Protein AF-W4LPS8-F1 (afdb_monomer_lite)

Organism: NCBI:txid1429439

Sequence (109 aa):
MRWLRRLLAFRFRQPANTALWLYVRCSRCGEAIQVRVDRRYDLASEWRDPGESGPAYTMHKDIVGERCFQRISVDVGFDAGFKIVEQRIRGGEFLTKEAYQSLKTSFTE

pLDDT: mean 88.59, std 14.14, range [40.22, 98.62]

Secondary structure (DSSP, 8-state):
------S------PPP--EEEEEEEETTT--EEEEEEETTTTPEE----TT--S-SEEEEEEEE-SS---EEEEEEEE-TTS-EEEEEEESEEEE-HHHHHHHHHTT--

Structure (mmCIF, N/CA/C/O backbone):
data_AF-W4LPS8-F1
#
_entry.id   AF-W4LPS8-F1
#
loop_
_atom_site.group_PDB
_atom_site.id
_atom_site.type_symbol
_atom_site.label_atom_id
_atom_site.label_alt_id
_atom_site.label_comp_id
_atom_site.label_asym_id
_atom_site.label_entity_id
_atom_site.label_seq_id
_atom_site.pdbx_PDB_ins_code
_atom_site.Cartn_x
_atom_site.Cartn_y
_atom_site.Cartn_z
_atom_site.occupancy
_atom_site.B_iso_or_equiv
_atom_site.auth_seq_id
_atom_site.auth_comp_id
_atom_site.auth_asym_id
_atom_site.auth_atom_id
_atom_site.pdbx_PDB_model_num
ATOM 1 N N . MET A 1 1 ? 46.429 -31.107 21.109 1.00 40.22 1 MET A N 1
ATOM 2 C CA . MET A 1 1 ? 46.546 -30.024 20.106 1.00 40.22 1 MET A CA 1
ATOM 3 C C . MET A 1 1 ? 45.150 -29.483 19.808 1.00 40.22 1 MET A C 1
ATOM 5 O O . MET A 1 1 ? 44.315 -30.223 19.309 1.00 40.22 1 MET A O 1
ATOM 9 N N . ARG A 1 2 ? 44.859 -28.240 20.218 1.00 54.34 2 ARG A N 1
ATOM 10 C CA . ARG A 1 2 ? 43.558 -27.561 20.055 1.00 54.34 2 ARG A CA 1
ATOM 11 C C . ARG A 1 2 ? 43.549 -26.821 18.718 1.00 54.34 2 ARG A C 1
ATOM 13 O O . ARG A 1 2 ? 43.878 -25.644 18.670 1.00 54.34 2 ARG A O 1
ATOM 20 N N . TRP A 1 3 ? 43.210 -27.503 17.637 1.00 64.25 3 TRP A N 1
ATOM 21 C CA . TRP A 1 3 ? 43.024 -26.877 16.329 1.00 64.25 3 TRP A CA 1
ATOM 22 C C . TRP A 1 3 ? 42.098 -27.767 15.498 1.00 64.25 3 TRP A C 1
ATOM 24 O O . TRP A 1 3 ? 42.086 -28.970 15.713 1.00 64.25 3 TRP A O 1
ATOM 34 N N . LEU A 1 4 ? 41.297 -27.173 14.612 1.00 62.78 4 LEU A N 1
ATOM 35 C CA . LEU A 1 4 ? 40.208 -27.788 13.823 1.00 62.78 4 LEU A CA 1
ATOM 36 C C . LEU A 1 4 ? 38.806 -27.807 14.466 1.00 62.78 4 LEU A C 1
ATOM 38 O O . LEU A 1 4 ? 37.949 -28.608 14.111 1.00 62.78 4 LEU A O 1
ATOM 42 N N . ARG A 1 5 ? 38.495 -26.815 15.310 1.00 57.44 5 ARG A N 1
ATOM 43 C CA . ARG A 1 5 ? 37.117 -26.295 15.420 1.00 57.44 5 ARG A CA 1
ATOM 44 C C . ARG A 1 5 ? 37.012 -25.023 14.585 1.00 57.44 5 ARG A C 1
ATOM 46 O O . ARG A 1 5 ? 37.274 -23.957 15.125 1.00 57.44 5 ARG A O 1
ATOM 53 N N . ARG A 1 6 ? 36.704 -25.128 13.287 1.00 59.66 6 ARG A N 1
ATOM 54 C CA . ARG A 1 6 ? 36.219 -24.019 12.426 1.00 59.66 6 ARG A CA 1
ATOM 55 C C . ARG A 1 6 ? 36.031 -24.506 10.984 1.00 59.66 6 ARG A C 1
ATOM 57 O O . ARG A 1 6 ? 36.816 -24.158 10.116 1.00 59.66 6 ARG A O 1
ATOM 64 N N . LEU A 1 7 ? 35.005 -25.315 10.718 1.00 64.81 7 LEU A N 1
ATOM 65 C CA . LEU A 1 7 ? 34.620 -25.623 9.328 1.00 64.81 7 LEU A CA 1
ATOM 66 C C . LEU A 1 7 ? 33.124 -25.509 9.015 1.00 64.81 7 LEU A C 1
ATOM 68 O O . LEU A 1 7 ? 32.724 -25.786 7.896 1.00 64.81 7 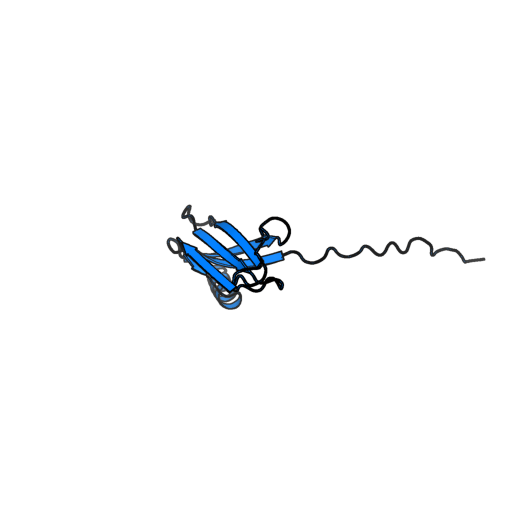LEU A O 1
ATOM 72 N N . LEU A 1 8 ? 32.296 -24.996 9.926 1.00 66.19 8 LEU A N 1
ATOM 73 C CA . LEU A 1 8 ? 30.894 -24.694 9.616 1.00 66.19 8 LEU A CA 1
ATOM 74 C C . LEU A 1 8 ? 30.505 -23.327 10.180 1.00 66.19 8 LEU A C 1
ATOM 76 O O . LEU A 1 8 ? 29.650 -23.200 11.048 1.00 66.19 8 LEU A O 1
ATOM 80 N N . ALA A 1 9 ? 31.146 -22.275 9.671 1.00 65.06 9 ALA A N 1
ATOM 81 C CA . ALA A 1 9 ? 30.551 -20.944 9.709 1.00 65.06 9 ALA A CA 1
ATOM 82 C C . ALA A 1 9 ? 29.537 -20.856 8.559 1.00 65.06 9 ALA A C 1
ATOM 84 O O . ALA A 1 9 ? 29.782 -20.196 7.550 1.00 65.06 9 ALA A O 1
ATOM 85 N N . PHE A 1 10 ? 28.418 -21.576 8.687 1.00 64.19 10 PHE A N 1
ATOM 86 C CA . PHE A 1 10 ? 27.276 -21.407 7.796 1.00 64.19 10 PHE A CA 1
ATOM 87 C C . PHE A 1 10 ? 26.730 -20.001 8.051 1.00 64.19 10 PHE A C 1
ATOM 89 O O . PHE A 1 10 ? 25.980 -19.755 8.995 1.00 64.19 10 PHE A O 1
ATOM 96 N N . ARG A 1 11 ? 27.202 -19.028 7.268 1.00 65.69 11 ARG A N 1
ATOM 97 C CA . ARG A 1 11 ? 26.634 -17.685 7.259 1.00 65.69 11 ARG A CA 1
ATOM 98 C C . ARG A 1 11 ? 25.232 -17.815 6.686 1.00 65.69 11 ARG A C 1
ATOM 100 O O . ARG A 1 11 ? 25.063 -17.833 5.470 1.00 65.69 11 ARG A O 1
ATOM 107 N N . PHE A 1 12 ? 24.239 -17.916 7.565 1.00 61.56 12 PHE A N 1
ATOM 108 C CA . PHE A 1 12 ? 22.846 -17.736 7.188 1.00 61.56 12 PHE A CA 1
ATOM 109 C C . PHE A 1 12 ? 22.727 -16.375 6.506 1.00 61.56 12 PHE A C 1
ATOM 111 O O . PHE A 1 12 ? 22.854 -15.326 7.14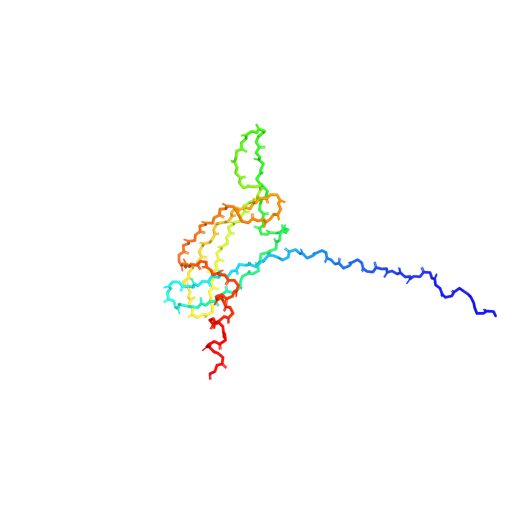2 1.00 61.56 12 PHE A O 1
ATOM 118 N N . ARG A 1 13 ? 22.556 -16.390 5.183 1.00 61.59 13 ARG A N 1
ATOM 119 C CA . ARG A 1 13 ? 22.255 -15.182 4.429 1.00 61.59 13 ARG A CA 1
ATOM 120 C C . ARG A 1 13 ? 20.879 -14.729 4.890 1.00 61.59 13 ARG A C 1
ATOM 122 O O . ARG A 1 13 ? 19.898 -15.434 4.670 1.00 61.59 13 ARG A O 1
ATOM 129 N N . GLN A 1 14 ? 20.829 -13.588 5.571 1.00 64.06 14 GLN A N 1
ATOM 130 C CA . GLN A 1 14 ? 19.559 -12.978 5.944 1.00 64.06 14 GLN A CA 1
ATOM 131 C C . GLN A 1 14 ? 18.723 -12.804 4.666 1.00 64.06 14 GLN A C 1
ATOM 133 O O . GLN A 1 14 ? 19.260 -12.326 3.657 1.00 64.06 14 GLN A O 1
ATOM 138 N N . PRO A 1 15 ? 17.454 -13.242 4.657 1.00 62.84 15 PRO A N 1
ATOM 139 C CA . PRO A 1 15 ? 16.607 -13.078 3.490 1.00 62.84 15 PRO A CA 1
ATOM 140 C C . PRO A 1 15 ? 16.488 -11.585 3.169 1.00 62.84 15 PRO A C 1
ATOM 142 O O . PRO A 1 15 ? 16.270 -10.762 4.056 1.00 62.84 15 PRO A O 1
ATOM 145 N N . ALA A 1 16 ? 16.665 -11.230 1.894 1.00 71.75 16 ALA A N 1
ATOM 146 C CA . ALA A 1 16 ? 16.488 -9.853 1.443 1.00 71.75 16 ALA A CA 1
ATOM 147 C C . ALA A 1 16 ? 15.078 -9.364 1.813 1.00 71.75 16 ALA A C 1
ATOM 149 O O . ALA A 1 16 ? 14.109 -10.098 1.609 1.00 71.75 16 ALA A O 1
ATOM 150 N N . ASN A 1 17 ? 14.963 -8.143 2.344 1.00 80.94 17 ASN A N 1
ATOM 151 C CA . ASN A 1 17 ? 13.676 -7.571 2.732 1.00 80.94 17 ASN A CA 1
ATOM 152 C C . ASN A 1 17 ? 12.790 -7.356 1.489 1.00 80.94 17 ASN A C 1
ATOM 154 O O . ASN A 1 17 ? 13.074 -6.504 0.644 1.00 80.94 17 ASN A O 1
ATOM 158 N N . THR A 1 18 ? 11.730 -8.156 1.370 1.00 89.81 18 THR A N 1
ATOM 159 C CA . THR A 1 18 ? 10.751 -8.104 0.273 1.00 89.81 18 THR A CA 1
ATOM 160 C C . THR A 1 18 ? 9.550 -7.221 0.578 1.00 89.81 18 THR A C 1
ATOM 162 O O . THR A 1 18 ? 8.699 -7.049 -0.289 1.00 89.81 18 THR A O 1
ATOM 165 N N . ALA A 1 19 ? 9.451 -6.687 1.794 1.00 92.94 19 ALA A N 1
ATOM 166 C CA . ALA A 1 19 ? 8.263 -5.999 2.259 1.00 92.94 19 ALA A CA 1
ATOM 167 C C . ALA A 1 19 ? 8.241 -4.544 1.789 1.00 92.94 19 ALA A C 1
ATOM 169 O O . ALA A 1 19 ? 9.141 -3.764 2.102 1.00 92.94 19 ALA A O 1
ATOM 170 N N . LEU A 1 20 ? 7.166 -4.179 1.108 1.00 93.62 20 LEU A N 1
ATOM 171 C CA . LEU A 1 20 ? 6.693 -2.815 0.944 1.00 93.62 20 LEU A CA 1
ATOM 172 C C . LEU A 1 20 ? 5.480 -2.620 1.862 1.00 93.62 20 LEU A C 1
ATOM 174 O O . LEU A 1 20 ? 4.778 -3.575 2.208 1.00 93.62 20 LEU A O 1
ATOM 178 N N . TRP A 1 21 ? 5.250 -1.380 2.278 1.00 95.38 21 TRP A N 1
ATOM 179 C CA . TRP A 1 21 ? 4.137 -1.028 3.153 1.00 95.38 21 TRP A CA 1
ATOM 180 C C . TRP A 1 21 ? 3.280 0.036 2.491 1.00 95.38 21 TRP A C 1
ATOM 182 O O . TRP A 1 21 ? 3.793 1.066 2.058 1.00 95.38 21 TRP A O 1
ATOM 192 N N . LEU A 1 22 ? 1.978 -0.224 2.449 1.00 96.25 22 LEU A N 1
ATOM 193 C CA . LEU A 1 22 ? 0.957 0.745 2.087 1.00 96.25 22 LEU A CA 1
ATOM 194 C C . LEU A 1 22 ? 0.141 1.080 3.329 1.00 96.25 22 LEU A C 1
ATOM 196 O O . LEU A 1 22 ? -0.112 0.218 4.172 1.00 96.25 22 LEU A O 1
ATOM 200 N N . TYR A 1 23 ? -0.275 2.333 3.427 1.00 97.94 23 TYR A N 1
ATOM 201 C CA . TYR A 1 23 ? -1.137 2.806 4.496 1.00 97.94 23 TYR A CA 1
ATOM 202 C C . TYR A 1 23 ? -2.368 3.427 3.857 1.00 97.94 23 TYR A C 1
ATOM 204 O O . TYR A 1 23 ? -2.243 4.226 2.928 1.00 97.94 23 TYR A O 1
ATOM 212 N N . VAL A 1 24 ? -3.551 3.039 4.321 1.00 98.12 24 VAL A N 1
ATOM 213 C CA . VAL A 1 24 ? -4.821 3.536 3.780 1.00 98.12 24 VAL A CA 1
ATOM 214 C C . VAL A 1 24 ? -5.782 3.885 4.905 1.00 98.12 24 VAL A C 1
ATOM 216 O O . VAL A 1 24 ? -5.716 3.293 5.982 1.00 98.12 24 VAL A O 1
ATOM 219 N N . ARG A 1 25 ? -6.692 4.825 4.655 1.00 98.06 25 ARG A N 1
ATOM 220 C CA . ARG A 1 25 ? -7.835 5.109 5.526 1.00 98.06 25 ARG A CA 1
ATOM 221 C C . ARG A 1 25 ? -9.125 4.677 4.841 1.00 98.06 25 ARG A C 1
ATOM 223 O O . ARG A 1 25 ? -9.365 5.036 3.689 1.00 98.06 25 ARG A O 1
ATOM 230 N N . CYS A 1 26 ? -9.962 3.925 5.548 1.00 98.00 26 CYS A N 1
ATOM 231 C CA . CYS A 1 26 ? -11.290 3.548 5.071 1.00 98.00 26 CYS A CA 1
ATOM 232 C C . CYS A 1 26 ? -12.203 4.775 4.996 1.00 98.00 26 CYS A C 1
ATOM 234 O O . CYS A 1 26 ? -12.366 5.486 5.989 1.00 98.00 26 CYS A O 1
ATOM 236 N N . SER A 1 27 ? -12.868 4.993 3.857 1.00 98.00 27 SER A N 1
ATOM 237 C CA . SER A 1 27 ? -13.760 6.148 3.687 1.00 98.00 27 SER A CA 1
ATOM 238 C C . SER A 1 27 ? -15.065 6.033 4.482 1.00 98.00 27 SER A C 1
ATOM 240 O O . SER A 1 27 ? -15.760 7.029 4.657 1.00 98.00 27 SER A O 1
ATOM 242 N N . ARG A 1 28 ? -15.430 4.824 4.938 1.00 97.38 28 ARG A N 1
ATOM 243 C CA . ARG A 1 28 ? -16.681 4.568 5.670 1.00 97.38 28 ARG A CA 1
ATOM 244 C C . ARG A 1 28 ? -16.524 4.712 7.182 1.00 97.38 28 ARG A C 1
ATOM 246 O O . ARG A 1 28 ? -17.285 5.447 7.796 1.00 97.38 28 ARG A O 1
ATOM 253 N N . CYS A 1 29 ? -15.595 3.973 7.788 1.00 96.44 29 CYS A N 1
ATOM 254 C CA . CYS A 1 29 ? -15.417 3.943 9.247 1.00 96.44 29 CYS A CA 1
ATOM 255 C C . CYS A 1 29 ? -14.205 4.750 9.738 1.00 96.44 29 CYS A C 1
ATOM 257 O O . CYS A 1 29 ? -13.985 4.832 10.944 1.00 96.44 29 CYS A O 1
ATOM 259 N N . GLY A 1 30 ? -13.394 5.304 8.829 1.00 96.38 30 GLY A N 1
ATOM 260 C CA . GLY A 1 30 ? -12.201 6.082 9.173 1.00 96.38 30 GLY A CA 1
ATOM 261 C C . GLY A 1 30 ? -11.021 5.261 9.700 1.00 96.38 30 GLY A C 1
ATOM 262 O O . GLY A 1 30 ? -10.018 5.845 10.102 1.00 96.38 30 GLY A O 1
ATOM 263 N N . GLU A 1 31 ? -11.112 3.928 9.710 1.00 96.81 31 GLU A N 1
ATOM 264 C CA . GLU A 1 31 ? -10.031 3.046 10.159 1.00 96.81 31 GLU A CA 1
ATOM 265 C C . GLU A 1 31 ? -8.762 3.253 9.326 1.00 96.81 31 GLU A C 1
ATOM 267 O O . GLU A 1 31 ? -8.812 3.216 8.094 1.00 96.81 31 GLU A O 1
ATOM 272 N N . ALA A 1 32 ? -7.630 3.453 10.004 1.00 97.25 32 ALA A N 1
ATOM 273 C CA . ALA A 1 32 ? -6.313 3.510 9.389 1.00 97.25 32 ALA A CA 1
ATOM 274 C C . ALA A 1 32 ? -5.699 2.102 9.376 1.00 97.25 32 ALA A C 1
ATOM 276 O O . ALA A 1 32 ? -5.528 1.485 10.427 1.00 97.25 32 ALA A O 1
ATOM 277 N N . ILE A 1 33 ? -5.362 1.598 8.192 1.00 97.38 33 ILE A N 1
ATOM 278 C CA . ILE A 1 33 ? -4.963 0.207 7.962 1.00 97.38 33 ILE A CA 1
ATOM 279 C C . ILE A 1 33 ? -3.550 0.183 7.376 1.00 97.38 33 ILE A C 1
ATOM 281 O O . ILE A 1 33 ? -3.256 0.870 6.394 1.00 97.38 33 ILE A O 1
ATOM 285 N N . GLN A 1 34 ? -2.677 -0.637 7.963 1.00 97.50 34 GLN A N 1
ATOM 286 C CA . GLN A 1 34 ? -1.358 -0.947 7.415 1.00 97.50 34 GLN A CA 1
ATOM 287 C C . GLN A 1 34 ? -1.422 -2.239 6.607 1.00 97.50 34 GLN A C 1
ATOM 289 O O . GLN A 1 34 ? -1.789 -3.292 7.121 1.00 97.50 34 GLN A O 1
ATOM 294 N N . VAL A 1 35 ? -0.989 -2.169 5.354 1.00 96.62 35 VAL A N 1
ATOM 295 C CA . VAL A 1 35 ? -1.047 -3.279 4.407 1.00 96.62 35 VAL A CA 1
ATOM 296 C C . VAL A 1 35 ? 0.364 -3.665 3.995 1.00 96.62 35 VAL A C 1
ATOM 298 O O . VAL A 1 35 ? 1.143 -2.839 3.514 1.00 96.62 35 VAL A O 1
ATOM 301 N N . ARG A 1 36 ? 0.698 -4.943 4.185 1.00 95.62 36 ARG A N 1
ATOM 302 C CA . ARG A 1 36 ? 1.940 -5.523 3.675 1.00 95.62 36 ARG A CA 1
ATOM 303 C C . ARG A 1 36 ? 1.784 -5.845 2.190 1.00 95.62 36 ARG A C 1
ATOM 305 O O . ARG A 1 36 ? 0.805 -6.472 1.782 1.00 95.62 36 ARG A O 1
ATOM 312 N N . VAL A 1 37 ? 2.795 -5.475 1.419 1.00 95.88 37 VAL A N 1
ATOM 313 C CA . VAL A 1 37 ? 2.964 -5.848 0.015 1.00 95.88 37 VAL A CA 1
ATOM 314 C C . VAL A 1 37 ? 4.291 -6.594 -0.105 1.00 95.88 37 VAL A C 1
ATOM 316 O O . VAL A 1 37 ? 5.342 -6.065 0.244 1.00 95.88 37 VAL A O 1
ATOM 319 N N . ASP A 1 38 ? 4.265 -7.846 -0.535 1.00 94.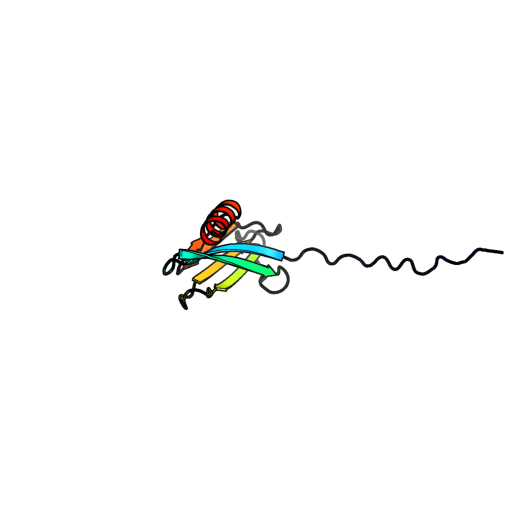44 38 ASP A N 1
ATOM 320 C CA . ASP A 1 38 ? 5.449 -8.645 -0.800 1.00 94.44 38 ASP A CA 1
ATOM 321 C C . ASP A 1 38 ? 5.858 -8.517 -2.267 1.00 94.44 38 ASP A C 1
ATOM 323 O O . ASP A 1 38 ? 5.140 -8.935 -3.174 1.00 94.44 38 ASP A O 1
ATOM 327 N N . ARG A 1 39 ? 7.059 -7.983 -2.500 1.00 93.38 39 ARG A N 1
ATOM 328 C CA . ARG A 1 39 ? 7.601 -7.736 -3.844 1.00 93.38 39 ARG A CA 1
ATOM 329 C C . ARG A 1 39 ? 7.641 -8.967 -4.747 1.00 93.38 39 ARG A C 1
ATOM 331 O O . ARG A 1 39 ? 7.754 -8.806 -5.953 1.00 93.38 39 ARG A O 1
ATOM 338 N N . ARG A 1 40 ? 7.628 -10.176 -4.182 1.00 91.19 40 ARG A N 1
ATOM 339 C CA . ARG A 1 40 ? 7.704 -11.423 -4.956 1.00 91.19 40 ARG A CA 1
ATOM 340 C C . ARG A 1 40 ? 6.345 -11.947 -5.396 1.00 91.19 40 ARG A C 1
ATOM 342 O O . ARG A 1 40 ? 6.304 -12.736 -6.331 1.00 91.19 40 ARG A O 1
ATOM 349 N N . TYR A 1 41 ? 5.280 -11.574 -4.690 1.00 93.88 41 TYR A N 1
ATOM 350 C CA . TYR A 1 41 ? 3.978 -12.230 -4.820 1.00 93.88 41 TYR A CA 1
ATOM 351 C C . TYR A 1 41 ? 2.839 -11.263 -5.122 1.00 93.88 41 TYR A C 1
ATOM 353 O O . TYR A 1 41 ? 1.888 -11.654 -5.785 1.00 93.88 41 TYR A O 1
ATOM 361 N N . ASP A 1 42 ? 2.924 -10.021 -4.647 1.00 95.69 42 ASP A N 1
ATOM 362 C CA . ASP A 1 42 ? 1.884 -9.018 -4.880 1.00 95.69 42 ASP A CA 1
ATOM 363 C C . ASP A 1 42 ? 2.136 -8.198 -6.165 1.00 95.69 42 ASP A C 1
ATOM 365 O O . ASP A 1 42 ? 1.216 -7.556 -6.662 1.00 95.69 42 ASP A O 1
ATOM 369 N N . LEU A 1 43 ? 3.364 -8.191 -6.704 1.00 96.38 43 LEU A N 1
ATOM 370 C CA . LEU A 1 43 ? 3.732 -7.414 -7.896 1.00 96.38 43 LEU A CA 1
ATOM 371 C C . LEU A 1 43 ? 3.698 -8.265 -9.168 1.00 96.38 43 LEU A C 1
ATOM 373 O O . LEU A 1 43 ? 4.330 -9.321 -9.227 1.00 96.38 43 LEU A O 1
ATOM 377 N N . ALA A 1 44 ? 3.055 -7.745 -10.209 1.00 96.62 44 ALA A N 1
ATOM 378 C CA . ALA A 1 44 ? 3.159 -8.240 -11.574 1.00 96.62 44 ALA A CA 1
ATOM 379 C C . ALA A 1 44 ? 4.201 -7.418 -12.344 1.00 96.62 44 ALA A C 1
ATOM 381 O O . ALA A 1 44 ? 4.222 -6.192 -12.255 1.00 96.62 44 ALA A O 1
ATOM 382 N N . SER A 1 45 ? 5.088 -8.087 -13.083 1.00 94.69 45 SER A N 1
ATOM 383 C CA . SER A 1 45 ? 6.015 -7.411 -13.995 1.00 94.69 45 SER A CA 1
ATOM 384 C C . SER A 1 45 ? 5.270 -7.001 -15.255 1.00 94.69 45 SER A C 1
ATOM 386 O O . SER A 1 45 ? 4.659 -7.845 -15.905 1.00 94.69 45 SER A O 1
ATOM 388 N N . GLU A 1 46 ? 5.392 -5.737 -15.637 1.00 93.06 46 GLU A N 1
ATOM 389 C CA . GLU A 1 46 ? 4.876 -5.250 -16.911 1.00 93.06 46 GLU A CA 1
ATOM 390 C C . GLU A 1 46 ? 5.976 -5.380 -17.962 1.00 93.06 46 GLU A C 1
ATOM 392 O O . GLU A 1 46 ? 7.026 -4.741 -17.857 1.00 93.06 46 GLU A O 1
ATOM 397 N N . TRP A 1 47 ? 5.758 -6.225 -18.969 1.00 85.88 47 TRP A N 1
ATOM 398 C CA . TRP A 1 47 ? 6.633 -6.259 -20.136 1.00 85.88 47 TRP A CA 1
ATOM 399 C C . TRP A 1 47 ? 6.208 -5.150 -21.092 1.00 85.88 47 TRP A C 1
ATOM 401 O O . TRP A 1 47 ? 5.053 -5.107 -21.508 1.00 85.88 47 TRP A O 1
ATOM 411 N N . ARG A 1 48 ? 7.135 -4.255 -21.433 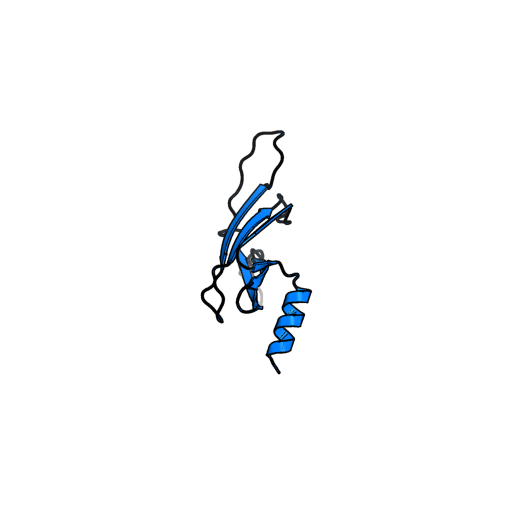1.00 80.94 48 ARG A N 1
ATOM 412 C CA . ARG A 1 48 ? 6.902 -3.185 -22.405 1.00 80.94 48 ARG A CA 1
ATOM 413 C C . ARG A 1 48 ? 7.961 -3.186 -23.483 1.00 80.94 48 ARG A C 1
ATOM 415 O O . ARG A 1 48 ? 9.121 -3.518 -23.223 1.00 80.94 48 ARG A O 1
ATOM 422 N N . ASP A 1 49 ? 7.543 -2.780 -24.672 1.00 87.44 49 ASP A N 1
ATOM 423 C CA . ASP A 1 49 ? 8.444 -2.639 -25.800 1.00 87.44 49 ASP A CA 1
ATOM 424 C C . ASP A 1 49 ? 9.385 -1.437 -25.609 1.00 87.44 49 ASP A C 1
ATOM 426 O O . ASP A 1 49 ? 9.054 -0.466 -24.913 1.00 87.44 49 ASP A O 1
ATOM 430 N N . PRO A 1 50 ? 10.589 -1.477 -26.210 1.00 82.25 50 PRO A N 1
ATO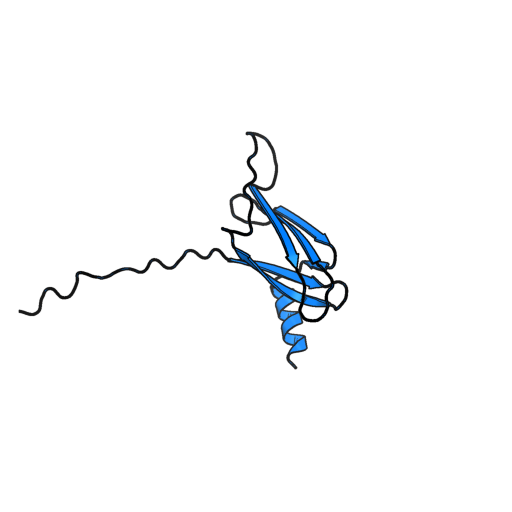M 431 C CA . PRO A 1 50 ? 11.526 -0.365 -26.146 1.00 82.25 50 PRO A CA 1
ATOM 432 C C . PRO A 1 50 ? 10.881 0.948 -26.618 1.00 82.25 50 PRO A C 1
ATOM 434 O O . PRO A 1 50 ? 10.459 1.065 -27.765 1.00 82.25 50 PRO A O 1
ATOM 437 N N . GLY A 1 51 ? 10.849 1.951 -25.737 1.00 82.06 51 GLY A N 1
ATOM 438 C CA . GLY A 1 51 ? 10.292 3.279 -26.022 1.00 82.06 51 GLY A CA 1
ATOM 439 C C . GLY A 1 51 ? 8.915 3.544 -25.411 1.00 82.06 51 GLY A C 1
ATOM 440 O O . GLY A 1 51 ? 8.497 4.700 -25.364 1.00 82.06 51 GLY A O 1
ATOM 441 N N . GLU A 1 52 ? 8.233 2.529 -24.876 1.00 87.75 52 GLU A N 1
ATOM 442 C CA . GLU A 1 52 ? 6.964 2.739 -24.181 1.00 87.75 52 GLU A CA 1
ATOM 443 C C . GLU A 1 52 ? 7.160 3.210 -22.732 1.00 87.75 52 GLU A C 1
ATOM 445 O O . GLU A 1 52 ? 7.965 2.680 -21.962 1.00 87.75 52 GLU A O 1
ATOM 450 N N . SER A 1 53 ? 6.383 4.219 -22.338 1.00 87.94 53 SER A N 1
ATOM 451 C CA . SER A 1 53 ? 6.387 4.767 -20.977 1.00 87.94 53 SER A CA 1
ATOM 452 C C . SER A 1 53 ? 5.378 4.044 -20.084 1.00 87.94 53 SER A C 1
ATOM 454 O O . SER A 1 53 ? 4.291 3.691 -20.532 1.00 87.94 53 SER A O 1
ATOM 456 N N . GLY A 1 54 ? 5.708 3.849 -18.804 1.00 91.56 54 GLY A N 1
ATOM 457 C CA . GLY A 1 54 ? 4.779 3.283 -17.823 1.00 91.56 54 GLY A CA 1
ATOM 458 C C . GLY A 1 54 ? 5.458 2.606 -16.625 1.00 91.56 54 GLY A C 1
ATOM 459 O O . GLY A 1 54 ? 6.690 2.556 -16.556 1.00 91.56 54 GLY A O 1
ATOM 460 N N . PRO A 1 55 ? 4.665 2.056 -15.687 1.00 95.56 55 PRO A N 1
ATOM 461 C CA . PRO A 1 55 ? 5.157 1.414 -14.465 1.00 95.56 55 PRO A CA 1
ATOM 462 C C . PRO A 1 55 ? 5.763 0.031 -14.731 1.00 95.56 55 PRO A C 1
ATOM 464 O O . PRO A 1 55 ? 5.075 -0.851 -15.234 1.00 95.56 55 PRO A O 1
ATOM 467 N N . ALA A 1 56 ? 7.040 -0.190 -14.411 1.00 94.75 56 ALA A N 1
ATOM 468 C CA . ALA A 1 56 ? 7.719 -1.482 -14.584 1.00 94.75 56 ALA A CA 1
ATOM 469 C C . ALA A 1 56 ? 7.037 -2.645 -13.835 1.00 94.75 56 ALA A C 1
ATOM 471 O O . ALA A 1 56 ? 7.139 -3.794 -14.263 1.00 94.75 56 ALA A O 1
ATOM 472 N N . TYR A 1 57 ? 6.334 -2.345 -12.741 1.00 96.50 57 TYR A N 1
ATOM 473 C CA . TYR A 1 57 ? 5.507 -3.311 -12.025 1.00 96.50 57 TYR A CA 1
ATOM 474 C C . TYR A 1 57 ? 4.142 -2.728 -11.693 1.00 96.50 57 TYR A C 1
ATOM 476 O O . TYR A 1 57 ? 4.032 -1.537 -11.400 1.00 96.50 57 TYR A O 1
ATOM 484 N N . THR A 1 58 ? 3.123 -3.574 -11.642 1.00 97.62 58 THR A N 1
ATOM 485 C CA . THR A 1 58 ? 1.780 -3.209 -11.184 1.00 97.62 58 THR A CA 1
ATOM 486 C C . THR A 1 58 ? 1.344 -4.090 -10.019 1.00 97.62 58 THR A C 1
ATOM 488 O O . THR A 1 58 ? 1.850 -5.193 -9.807 1.00 97.62 58 THR A O 1
ATOM 491 N N . MET A 1 59 ? 0.418 -3.576 -9.217 1.00 97.50 59 MET A N 1
ATOM 492 C CA . MET A 1 59 ? -0.215 -4.288 -8.113 1.00 97.50 59 MET A CA 1
ATOM 493 C C . MET A 1 59 ? -1.687 -3.912 -8.061 1.00 97.50 59 MET A C 1
ATOM 495 O O . MET A 1 59 ? -2.017 -2.726 -8.100 1.00 97.50 59 MET A O 1
ATOM 499 N N . HIS A 1 60 ? -2.537 -4.913 -7.860 1.00 97.81 60 HIS A N 1
ATOM 500 C CA . HIS A 1 60 ? -3.918 -4.732 -7.440 1.00 97.81 60 HIS A CA 1
ATOM 501 C C . HIS A 1 60 ? -4.126 -5.398 -6.080 1.00 97.81 60 HIS A C 1
ATOM 503 O O . HIS A 1 60 ? -3.686 -6.531 -5.872 1.00 97.81 60 HIS A O 1
ATOM 509 N N . LYS A 1 61 ? -4.796 -4.717 -5.145 1.00 96.94 61 LYS A N 1
ATOM 510 C CA . LYS A 1 61 ? -5.128 -5.303 -3.842 1.00 96.94 61 LYS A CA 1
ATOM 511 C C . LYS A 1 61 ? -6.483 -4.823 -3.344 1.00 96.94 61 LYS A C 1
ATOM 513 O O . LYS A 1 61 ? -6.746 -3.624 -3.301 1.00 96.94 61 LYS A O 1
ATOM 518 N N . ASP A 1 62 ? -7.300 -5.772 -2.904 1.00 98.00 62 ASP A N 1
ATOM 519 C CA . ASP A 1 62 ? -8.531 -5.507 -2.169 1.00 98.00 62 ASP A CA 1
ATOM 520 C C . ASP A 1 62 ? -8.272 -5.650 -0.670 1.00 98.00 62 ASP A C 1
ATOM 522 O O . ASP A 1 62 ? -7.773 -6.671 -0.193 1.00 98.00 62 ASP A O 1
ATOM 526 N N . ILE A 1 63 ? -8.603 -4.604 0.077 1.00 98.12 63 ILE A N 1
ATOM 527 C CA . ILE A 1 63 ? -8.349 -4.484 1.509 1.00 98.12 63 ILE A CA 1
ATOM 528 C C . ILE A 1 63 ? -9.696 -4.386 2.221 1.00 98.12 63 ILE A C 1
ATOM 530 O O . ILE A 1 63 ? -10.582 -3.633 1.812 1.00 98.12 63 ILE A O 1
ATOM 534 N N . VAL A 1 64 ? -9.838 -5.143 3.303 1.00 97.56 64 VAL A N 1
ATOM 535 C CA . VAL A 1 64 ? -10.973 -5.067 4.225 1.00 97.56 64 VAL A CA 1
ATOM 536 C C . VAL A 1 64 ? -10.398 -4.883 5.624 1.00 97.56 64 VAL A C 1
ATOM 538 O O . VAL A 1 64 ? -9.490 -5.616 6.013 1.00 97.56 64 VAL A O 1
ATOM 541 N N . GLY A 1 65 ? -10.875 -3.856 6.326 1.00 95.38 65 GLY A N 1
ATOM 542 C CA . GLY A 1 65 ? -10.455 -3.547 7.693 1.00 95.38 65 GLY A CA 1
ATOM 543 C C . GLY A 1 65 ? -11.165 -4.404 8.735 1.00 95.38 65 GLY A C 1
ATOM 544 O O . GLY A 1 65 ? -12.038 -5.210 8.413 1.00 95.38 65 GLY A O 1
ATOM 545 N N . GLU A 1 66 ? -10.817 -4.204 10.001 1.00 95.69 66 GLU A N 1
ATOM 546 C CA . GLU A 1 66 ? -11.425 -4.937 11.114 1.00 95.69 66 GLU A CA 1
ATOM 547 C C . GLU A 1 66 ? -12.737 -4.284 11.570 1.00 95.69 66 GLU A C 1
ATOM 549 O O . GLU A 1 66 ? -13.642 -4.965 12.054 1.00 95.69 66 GLU A O 1
ATOM 554 N N . ARG A 1 67 ? -12.880 -2.960 11.399 1.00 95.31 67 ARG A N 1
ATOM 555 C CA . ARG A 1 67 ? -14.029 -2.203 11.928 1.00 95.31 67 ARG A CA 1
ATOM 556 C C . ARG A 1 67 ? -15.256 -2.234 11.025 1.00 95.31 67 ARG A C 1
ATOM 558 O O . ARG A 1 67 ? -16.366 -1.988 11.495 1.00 95.31 67 ARG A O 1
ATOM 565 N N . CYS A 1 68 ? -15.089 -2.459 9.723 1.00 95.44 68 CYS A N 1
ATOM 566 C CA . CYS A 1 68 ? -16.219 -2.605 8.807 1.00 95.44 68 CYS A CA 1
ATOM 567 C C . CYS A 1 68 ? -15.847 -3.378 7.538 1.00 95.44 68 CYS A C 1
ATOM 569 O O . CYS A 1 68 ? -14.697 -3.397 7.114 1.00 95.44 68 CYS A O 1
ATOM 571 N N . PHE A 1 69 ? -16.861 -3.924 6.868 1.00 96.00 69 PHE A N 1
ATOM 572 C CA . PHE A 1 69 ? -16.705 -4.714 5.641 1.00 96.00 69 PHE A CA 1
ATOM 573 C C . PHE A 1 69 ? -16.626 -3.879 4.353 1.00 96.00 69 PHE A C 1
ATOM 575 O O . PHE A 1 69 ? -16.841 -4.408 3.263 1.00 96.00 69 PHE A O 1
ATOM 582 N N . GLN A 1 70 ? -16.371 -2.569 4.453 1.00 97.00 70 GLN A N 1
ATOM 583 C CA . GLN A 1 70 ? -16.166 -1.753 3.257 1.00 97.00 70 GLN A CA 1
ATOM 584 C C . GLN A 1 70 ? -14.875 -2.190 2.567 1.00 97.00 70 GLN A C 1
ATOM 586 O O . GLN A 1 70 ? -13.809 -2.190 3.181 1.00 97.00 70 GLN A O 1
ATOM 591 N N . ARG A 1 71 ? -14.977 -2.537 1.283 1.00 98.06 71 ARG A N 1
ATOM 592 C CA . ARG A 1 71 ? -13.821 -2.891 0.462 1.00 98.06 71 ARG A CA 1
ATOM 593 C C . ARG A 1 71 ? -13.101 -1.632 -0.003 1.00 98.06 71 ARG A C 1
ATOM 595 O O . ARG A 1 71 ? -13.733 -0.709 -0.518 1.00 98.06 71 ARG A O 1
ATOM 602 N N . ILE A 1 72 ? -11.784 -1.639 0.143 1.00 98.56 72 ILE A N 1
ATOM 603 C CA . ILE A 1 72 ? -10.882 -0.633 -0.406 1.00 98.56 72 ILE A CA 1
ATOM 604 C C . ILE A 1 72 ? -10.072 -1.307 -1.510 1.00 98.56 72 ILE A C 1
ATOM 606 O O . ILE A 1 72 ? -9.302 -2.219 -1.224 1.00 98.56 72 ILE A O 1
ATOM 610 N N . SER A 1 73 ? -10.240 -0.870 -2.753 1.00 98.50 73 SER A N 1
ATOM 611 C CA . SER A 1 73 ? -9.488 -1.406 -3.892 1.00 98.50 73 SER A CA 1
ATOM 612 C C . SER A 1 73 ? -8.371 -0.442 -4.253 1.00 98.50 73 SER A C 1
ATOM 614 O O . SER A 1 73 ? -8.640 0.740 -4.493 1.00 98.50 73 SER A O 1
ATOM 616 N N . VAL A 1 74 ? -7.135 -0.935 -4.299 1.00 98.31 74 VAL A N 1
ATOM 617 C CA . VAL A 1 74 ? -5.955 -0.149 -4.669 1.00 98.31 74 VAL A CA 1
ATOM 618 C C . VAL A 1 74 ? -5.283 -0.717 -5.909 1.00 98.31 74 VAL A C 1
ATOM 620 O O . VAL A 1 74 ? -5.055 -1.921 -5.999 1.00 98.31 74 VAL A O 1
ATOM 623 N N . ASP A 1 75 ? -4.930 0.176 -6.826 1.00 98.38 75 ASP A N 1
ATOM 624 C CA . ASP A 1 75 ? -4.118 -0.103 -8.006 1.00 98.38 75 ASP A CA 1
ATOM 625 C C . ASP A 1 75 ? -2.861 0.770 -7.923 1.00 98.38 75 ASP A C 1
ATOM 627 O O . ASP A 1 75 ? -2.956 1.991 -7.765 1.00 98.38 75 ASP A O 1
ATOM 631 N N . VAL A 1 76 ? -1.677 0.161 -7.975 1.00 98.06 76 VAL A N 1
ATOM 632 C CA . VAL A 1 76 ? -0.401 0.874 -7.814 1.00 98.06 76 VAL A CA 1
ATOM 633 C C . VAL A 1 76 ? 0.577 0.455 -8.899 1.00 98.06 76 VAL A C 1
ATOM 635 O O . VAL A 1 76 ? 0.822 -0.734 -9.097 1.00 98.06 76 VAL A O 1
ATOM 638 N N . GLY A 1 77 ? 1.159 1.444 -9.571 1.00 97.50 77 GLY A N 1
ATOM 639 C CA . GLY A 1 77 ? 2.261 1.274 -10.508 1.00 97.50 77 GLY A CA 1
ATOM 640 C C . GLY A 1 77 ? 3.591 1.654 -9.862 1.00 97.50 77 GLY A C 1
ATOM 641 O O . GLY A 1 77 ? 3.688 2.679 -9.179 1.00 97.50 77 GLY A O 1
ATOM 642 N N . PHE A 1 78 ? 4.625 0.854 -10.104 1.00 96.38 78 PHE A N 1
ATOM 643 C CA . PHE A 1 78 ? 5.975 1.054 -9.586 1.00 96.38 78 PHE A CA 1
ATOM 644 C C . PHE A 1 78 ? 7.008 1.150 -10.709 1.00 96.38 78 PHE A C 1
ATOM 646 O O . PHE A 1 78 ? 6.867 0.509 -11.748 1.00 96.38 78 PHE A O 1
ATOM 653 N N . ASP A 1 79 ? 8.082 1.902 -10.485 1.00 94.69 79 ASP A N 1
ATOM 654 C CA . ASP A 1 79 ? 9.280 1.871 -11.326 1.00 94.69 79 ASP A CA 1
ATOM 655 C C . ASP A 1 79 ? 10.151 0.623 -11.060 1.00 94.69 79 ASP A C 1
ATOM 657 O O . ASP A 1 79 ? 9.868 -0.202 -10.187 1.00 94.69 79 ASP A O 1
ATOM 661 N N . ALA A 1 80 ? 11.257 0.488 -11.800 1.00 92.38 80 ALA A N 1
ATOM 662 C CA . ALA A 1 80 ? 12.203 -0.620 -11.633 1.00 92.38 80 ALA A CA 1
ATOM 663 C C . ALA A 1 80 ? 12.860 -0.667 -10.233 1.00 92.38 80 ALA A C 1
ATOM 665 O O . ALA A 1 80 ? 13.339 -1.717 -9.799 1.00 92.38 80 ALA A O 1
ATOM 666 N N . GLY A 1 81 ? 12.883 0.467 -9.527 1.00 92.88 81 GLY A N 1
ATOM 667 C CA . GLY A 1 81 ? 13.374 0.623 -8.161 1.00 92.88 81 GLY A CA 1
ATOM 668 C C . GLY A 1 81 ? 12.304 0.410 -7.086 1.00 92.88 81 GLY A C 1
ATOM 669 O O . GLY A 1 81 ? 12.597 0.631 -5.910 1.00 92.88 81 GLY A O 1
ATOM 670 N N . PHE A 1 82 ? 11.099 -0.035 -7.459 1.00 93.38 82 PHE A N 1
ATOM 671 C CA . PHE A 1 82 ? 9.943 -0.208 -6.573 1.00 93.38 82 PHE A CA 1
ATOM 672 C C . PHE A 1 82 ? 9.452 1.095 -5.927 1.00 93.38 82 PHE A C 1
ATOM 674 O O . PHE A 1 82 ? 8.825 1.067 -4.865 1.00 93.38 82 PHE A O 1
ATOM 681 N N . LYS A 1 83 ? 9.718 2.245 -6.551 1.00 93.31 83 LYS A N 1
ATOM 682 C CA . LYS A 1 83 ? 9.086 3.511 -6.176 1.00 93.31 83 LYS A CA 1
ATOM 683 C C . LYS A 1 83 ? 7.754 3.627 -6.886 1.00 93.31 83 LYS A C 1
ATOM 685 O O . LYS A 1 83 ? 7.629 3.284 -8.055 1.00 93.31 83 LYS A O 1
ATOM 690 N N . ILE A 1 84 ? 6.768 4.132 -6.168 1.00 95.25 84 ILE A N 1
ATOM 691 C CA . ILE A 1 84 ? 5.443 4.404 -6.706 1.00 95.25 84 ILE A CA 1
ATOM 692 C C . ILE A 1 84 ? 5.540 5.497 -7.779 1.00 95.25 84 ILE A C 1
ATOM 694 O O . ILE A 1 84 ? 6.095 6.563 -7.516 1.00 95.25 84 ILE A O 1
ATOM 698 N N . VAL A 1 85 ? 4.955 5.242 -8.948 1.00 96.50 85 VAL A N 1
ATOM 699 C CA . VAL A 1 85 ? 4.816 6.213 -10.051 1.00 96.50 85 VAL A CA 1
ATOM 700 C C . VAL A 1 85 ? 3.356 6.483 -10.419 1.00 96.50 85 VAL A C 1
ATOM 702 O O . VAL A 1 85 ? 3.052 7.530 -10.979 1.00 96.50 85 VAL A O 1
ATOM 705 N N . GLU A 1 86 ? 2.445 5.576 -10.063 1.00 96.62 86 GLU A N 1
ATOM 706 C CA . GLU A 1 86 ? 1.002 5.733 -10.248 1.00 96.62 86 GLU A CA 1
ATOM 707 C C . GLU A 1 86 ? 0.266 5.135 -9.047 1.00 96.62 86 GLU A C 1
ATOM 709 O O . GLU A 1 86 ? 0.662 4.086 -8.534 1.00 96.62 86 GLU A O 1
ATOM 714 N N . GLN A 1 87 ? -0.815 5.781 -8.605 1.00 97.06 87 GLN A N 1
ATOM 715 C CA . GLN A 1 87 ? -1.709 5.237 -7.586 1.00 97.06 87 GLN A CA 1
ATOM 716 C C . GLN A 1 87 ? -3.161 5.579 -7.879 1.00 97.06 87 GLN A C 1
ATOM 718 O O . GLN A 1 87 ? -3.495 6.723 -8.189 1.00 97.06 87 GLN A O 1
ATOM 723 N N . ARG A 1 88 ? -4.037 4.596 -7.691 1.00 98.38 88 ARG A N 1
ATOM 724 C CA . ARG A 1 88 ? -5.487 4.764 -7.689 1.00 98.38 88 ARG A CA 1
ATOM 725 C C . ARG A 1 88 ? -6.075 4.002 -6.511 1.00 98.38 88 ARG A C 1
ATOM 727 O O . ARG A 1 88 ? -5.604 2.929 -6.142 1.00 98.38 88 ARG A O 1
ATOM 734 N N . ILE A 1 89 ? -7.102 4.581 -5.904 1.00 98.50 89 ILE A N 1
ATOM 735 C CA . ILE A 1 89 ? -7.794 4.006 -4.752 1.00 98.50 89 ILE A CA 1
ATOM 736 C C . ILE A 1 89 ? -9.290 4.259 -4.861 1.00 98.50 89 ILE A C 1
ATOM 738 O O . ILE A 1 89 ? -9.730 5.321 -5.302 1.00 98.50 89 ILE A O 1
ATOM 742 N N . ARG A 1 90 ? -10.079 3.263 -4.463 1.00 98.62 90 ARG A N 1
ATOM 743 C CA . ARG A 1 90 ? -11.537 3.335 -4.334 1.00 98.62 90 ARG A CA 1
ATOM 744 C C . ARG A 1 90 ? -11.938 2.842 -2.949 1.00 98.62 90 ARG A C 1
ATOM 746 O O . ARG A 1 90 ? -11.358 1.883 -2.456 1.00 98.62 90 ARG A O 1
ATOM 753 N N . GLY A 1 91 ? -12.929 3.485 -2.329 1.00 97.88 91 GLY A N 1
ATOM 754 C CA . GLY A 1 91 ? -13.413 3.121 -0.986 1.00 97.88 91 GLY A CA 1
ATOM 755 C C . GLY A 1 91 ? -12.524 3.593 0.175 1.00 97.88 91 GLY A C 1
ATOM 756 O O . GLY A 1 91 ? -12.767 3.228 1.325 1.00 97.88 91 GLY A O 1
ATOM 757 N N . GLY A 1 92 ? -11.513 4.416 -0.104 1.00 97.50 92 GLY A N 1
ATOM 758 C CA . GLY A 1 92 ? -10.579 4.932 0.888 1.00 97.50 92 GLY A CA 1
ATOM 759 C C . GLY A 1 92 ? -9.644 5.987 0.308 1.00 97.50 92 GLY A C 1
ATOM 760 O O . GLY A 1 92 ? -9.830 6.450 -0.815 1.00 97.50 92 GLY A O 1
ATOM 761 N N . GLU A 1 93 ? -8.626 6.332 1.080 1.00 98.12 93 GLU A N 1
ATOM 762 C CA . GLU A 1 93 ? -7.557 7.259 0.701 1.00 98.12 93 GLU A CA 1
ATOM 763 C C . GLU A 1 93 ? -6.195 6.714 1.146 1.00 98.12 93 GLU A C 1
ATOM 765 O O . GLU A 1 93 ? -6.107 5.948 2.110 1.00 98.12 93 GLU A O 1
ATOM 770 N N . PHE A 1 94 ? -5.130 7.088 0.439 1.00 98.12 94 PHE A N 1
ATOM 771 C CA . PHE A 1 94 ? -3.771 6.746 0.849 1.00 98.12 94 PHE A CA 1
ATOM 772 C C . PHE A 1 94 ? -3.323 7.628 2.012 1.00 98.12 94 PHE A C 1
ATOM 774 O O . PHE A 1 94 ? -3.613 8.822 2.058 1.00 98.12 94 PHE A O 1
ATOM 781 N N . LEU A 1 95 ? -2.565 7.036 2.926 1.00 97.94 95 LEU A N 1
ATOM 782 C CA . LEU A 1 95 ? -1.901 7.725 4.021 1.00 97.94 95 LEU A CA 1
ATOM 783 C C . LEU A 1 95 ? -0.388 7.671 3.827 1.00 97.94 95 LEU A C 1
ATOM 785 O O . LEU A 1 95 ? 0.161 6.690 3.316 1.00 97.94 95 LEU A O 1
ATOM 789 N N . THR A 1 96 ? 0.304 8.695 4.321 1.00 96.88 96 THR A N 1
ATOM 790 C CA . THR A 1 96 ? 1.732 8.549 4.606 1.00 96.88 96 THR A CA 1
ATOM 791 C C . THR A 1 96 ? 1.919 7.689 5.853 1.00 96.88 96 THR A C 1
ATOM 793 O O . THR A 1 96 ? 0.996 7.484 6.652 1.00 96.88 96 THR A O 1
ATOM 796 N N . LYS A 1 97 ? 3.140 7.192 6.050 1.00 96.25 97 LYS A N 1
ATOM 797 C CA . LYS A 1 97 ? 3.480 6.424 7.248 1.00 96.25 97 LYS A CA 1
ATOM 798 C C . LYS A 1 97 ? 3.267 7.249 8.519 1.00 96.25 97 LYS A C 1
ATOM 800 O O . LYS A 1 97 ? 2.761 6.728 9.508 1.00 96.25 97 LYS A O 1
ATOM 805 N N . GLU A 1 98 ? 3.626 8.525 8.473 1.00 96.69 98 GLU A N 1
ATOM 806 C CA . GLU A 1 98 ? 3.521 9.466 9.587 1.00 96.69 98 GLU A CA 1
ATOM 807 C C . GLU A 1 98 ? 2.050 9.714 9.933 1.00 96.69 98 GLU A C 1
ATOM 809 O O . GLU A 1 98 ? 1.665 9.603 11.094 1.00 96.69 98 GLU A O 1
ATOM 814 N N . ALA A 1 99 ? 1.202 9.952 8.924 1.00 96.75 99 ALA A N 1
ATOM 815 C CA . ALA A 1 99 ? -0.235 10.126 9.122 1.00 96.75 99 ALA A CA 1
ATOM 816 C C . ALA A 1 99 ? -0.883 8.878 9.746 1.00 96.75 99 ALA A C 1
ATOM 818 O O . ALA A 1 99 ? -1.661 8.990 10.694 1.00 96.75 99 ALA A O 1
ATOM 819 N N . TYR A 1 100 ? -0.522 7.681 9.266 1.00 97.25 100 TYR A N 1
ATOM 820 C CA . TYR A 1 100 ? -0.981 6.421 9.857 1.00 97.25 100 TYR A CA 1
ATOM 821 C C . TYR A 1 100 ? -0.559 6.276 11.324 1.00 97.25 100 TYR A C 1
ATOM 823 O O . TYR A 1 100 ? -1.374 5.890 12.160 1.00 97.25 100 TYR A O 1
ATOM 831 N N . GLN A 1 101 ? 0.695 6.595 11.652 1.00 96.00 101 GLN A N 1
ATOM 832 C CA . GLN A 1 101 ? 1.199 6.508 13.023 1.00 96.00 101 GLN A CA 1
ATOM 833 C C . GLN A 1 101 ? 0.453 7.457 13.966 1.00 96.00 101 GLN A C 1
ATOM 835 O O . GLN A 1 101 ? 0.028 7.020 15.033 1.00 96.00 101 GLN A O 1
ATOM 840 N N . SER A 1 102 ? 0.226 8.709 13.559 1.00 95.19 102 SER A N 1
ATOM 841 C CA . SER A 1 102 ? -0.534 9.685 14.351 1.00 95.19 102 SER A CA 1
ATOM 842 C C . SER A 1 102 ? -1.964 9.217 14.626 1.00 95.19 102 SER A C 1
ATOM 844 O O . SER A 1 102 ? -2.427 9.277 15.764 1.00 95.19 102 SER A O 1
ATOM 846 N N . LEU A 1 103 ? -2.646 8.688 13.604 1.00 91.44 103 LEU A N 1
ATOM 847 C CA . LEU A 1 103 ? -3.994 8.140 13.762 1.00 91.44 103 LEU A CA 1
ATOM 848 C C . LEU A 1 103 ? -3.994 6.929 14.697 1.00 91.44 103 LEU A C 1
ATOM 850 O O . LEU A 1 103 ? -4.833 6.852 15.588 1.00 91.44 103 LEU A O 1
ATOM 854 N N . LYS A 1 104 ? -3.038 6.005 14.555 1.00 87.50 104 LYS A N 1
ATOM 855 C CA . LYS A 1 104 ? -2.970 4.804 15.397 1.00 87.50 104 LYS A CA 1
ATOM 856 C C . LYS A 1 104 ? -2.785 5.137 16.880 1.00 87.50 104 LYS A C 1
ATOM 858 O O . LYS A 1 104 ? -3.447 4.531 17.720 1.00 87.50 104 LYS A O 1
ATOM 863 N N . THR A 1 105 ? -1.923 6.100 17.198 1.00 79.56 105 THR A N 1
ATOM 864 C CA . THR A 1 105 ? -1.673 6.510 18.587 1.00 79.56 105 THR A CA 1
ATOM 865 C C . THR A 1 105 ? -2.941 7.059 19.246 1.00 79.56 105 THR A C 1
ATOM 867 O O . THR A 1 105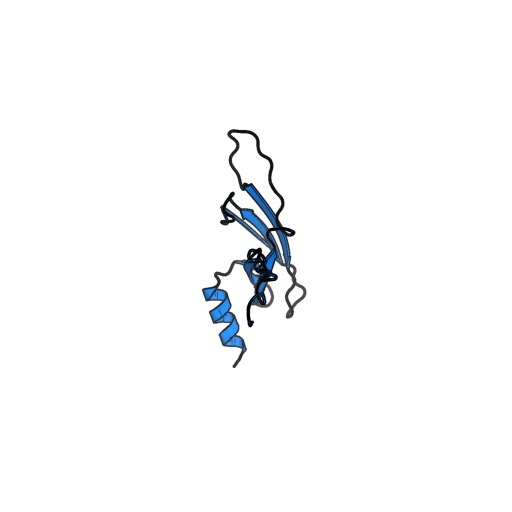 ? -3.245 6.668 20.365 1.00 79.56 105 THR A O 1
ATOM 870 N N . SER A 1 106 ? -3.748 7.847 18.521 1.00 69.69 106 SER A N 1
ATOM 871 C CA . SER A 1 106 ? -4.976 8.470 19.053 1.00 69.69 106 SER A CA 1
ATOM 872 C C . SER A 1 106 ? -6.111 7.507 19.438 1.00 69.69 106 SER A C 1
ATOM 874 O O . SER A 1 106 ? -7.068 7.924 20.077 1.00 69.69 106 SER A O 1
ATOM 876 N N . PHE A 1 107 ? -6.031 6.229 19.052 1.00 58.41 107 PHE A N 1
ATOM 877 C CA . PHE A 1 107 ? -7.035 5.208 19.389 1.00 58.41 107 PHE A CA 1
ATOM 878 C C . PHE A 1 107 ? -6.581 4.243 20.496 1.00 58.41 107 PHE A C 1
ATOM 880 O O . PHE A 1 107 ? -7.289 3.275 20.767 1.00 58.41 107 PHE A O 1
ATOM 887 N N . THR A 1 108 ? -5.393 4.447 21.079 1.00 57.69 108 THR A N 1
ATOM 888 C CA . THR A 1 108 ? -4.826 3.551 22.109 1.00 57.69 108 THR A CA 1
ATOM 889 C C . THR A 1 108 ? -4.889 4.154 23.526 1.00 57.69 108 THR A C 1
ATOM 891 O O . THR A 1 108 ? -4.367 3.553 24.461 1.00 57.69 108 THR A O 1
ATOM 894 N N . GLU A 1 109 ? -5.538 5.309 23.694 1.00 43.06 109 GLU A N 1
ATOM 895 C CA . GLU A 1 109 ? -5.860 5.944 24.987 1.00 43.06 109 GLU A CA 1
ATOM 896 C C . GLU A 1 109 ? -7.346 5.765 25.320 1.00 43.06 109 GLU A C 1
ATOM 898 O O . GLU A 1 109 ? -7.649 5.529 26.511 1.00 43.06 109 GLU A O 1
#

Foldseek 3Di:
DPDPPDDDPPPPDDPDDQWDWWWWAFPPPRDIDIDTDGNVPQWDADDDDPPDDFARIKGWDWDADPVDRQIKIKIFGHHPVRHTPDIDIDRIGTDDPVRSVVVVVVVPD

Radius of gyration: 20.27 Å; chains: 1; bounding box: 63×40×51 Å